Protein AF-A0A945MQS3-F1 (afdb_monomer_lite)

Structure (mmCIF, N/CA/C/O backbone):
data_AF-A0A945MQS3-F1
#
_entry.id   AF-A0A945MQS3-F1
#
loop_
_atom_site.group_PDB
_atom_site.id
_atom_site.type_symbol
_atom_site.label_atom_id
_atom_site.label_alt_id
_atom_site.label_comp_id
_atom_site.label_asym_id
_atom_site.label_entity_id
_atom_site.label_seq_id
_atom_site.pdbx_PDB_ins_code
_atom_site.Cartn_x
_atom_site.Cartn_y
_atom_site.Cartn_z
_atom_site.occupancy
_atom_site.B_iso_or_equiv
_atom_site.auth_seq_id
_atom_site.auth_comp_id
_atom_site.auth_asym_id
_atom_site.auth_atom_id
_atom_site.pdbx_PDB_model_num
ATOM 1 N N . MET A 1 1 ? 10.280 16.279 -34.099 1.00 45.16 1 MET A N 1
ATOM 2 C CA . MET A 1 1 ? 10.647 15.427 -32.948 1.00 45.16 1 MET A CA 1
ATOM 3 C C . MET A 1 1 ? 9.642 15.704 -31.842 1.00 45.16 1 MET A C 1
ATOM 5 O O . MET A 1 1 ? 9.576 16.857 -31.434 1.00 45.16 1 MET A O 1
ATOM 9 N N . PRO A 1 2 ? 8.810 14.738 -31.417 1.00 56.06 2 PRO A N 1
ATOM 10 C CA . PRO A 1 2 ? 8.022 14.912 -30.201 1.00 56.06 2 PRO A CA 1
ATOM 11 C C . PRO A 1 2 ? 8.977 14.940 -28.991 1.00 56.06 2 PRO A C 1
ATOM 13 O O . PRO A 1 2 ? 10.044 14.320 -29.062 1.00 56.06 2 PRO A O 1
ATOM 16 N N . PRO A 1 3 ? 8.659 15.679 -27.915 1.00 55.78 3 PRO A N 1
ATOM 17 C CA . PRO A 1 3 ? 9.504 15.707 -26.727 1.00 55.78 3 PRO A CA 1
ATOM 18 C C . PRO A 1 3 ? 9.588 14.297 -26.115 1.00 55.78 3 PRO A C 1
ATOM 20 O O . PRO A 1 3 ? 8.597 13.561 -26.163 1.00 55.78 3 PRO A O 1
ATOM 23 N N . PRO A 1 4 ? 10.743 13.891 -25.554 1.00 52.88 4 PRO A N 1
ATOM 24 C CA . PRO A 1 4 ? 10.808 12.676 -24.753 1.00 52.88 4 PRO A CA 1
ATOM 25 C C . PRO A 1 4 ? 9.794 12.829 -23.620 1.00 52.88 4 PRO A C 1
ATOM 27 O O . PRO A 1 4 ? 9.818 13.840 -22.919 1.00 52.88 4 PRO A O 1
ATOM 30 N N . ALA A 1 5 ? 8.869 11.874 -23.496 1.00 54.19 5 ALA A N 1
ATOM 31 C CA . ALA A 1 5 ? 7.888 11.881 -22.423 1.00 54.19 5 ALA A CA 1
ATOM 32 C C . ALA A 1 5 ? 8.641 12.014 -21.088 1.00 54.19 5 ALA A C 1
ATOM 34 O O . ALA A 1 5 ? 9.449 11.134 -20.765 1.00 54.19 5 ALA A O 1
ATOM 35 N N . PRO A 1 6 ? 8.449 13.110 -20.336 1.00 57.66 6 PRO A N 1
ATOM 36 C CA . PRO A 1 6 ? 8.873 13.116 -18.953 1.00 57.66 6 PRO A CA 1
ATOM 37 C C . PRO A 1 6 ? 8.025 12.063 -18.220 1.00 57.66 6 PRO A C 1
ATOM 39 O O . PRO A 1 6 ? 6.923 11.734 -18.653 1.00 57.66 6 PRO A O 1
ATOM 42 N N . ASP A 1 7 ? 8.548 11.519 -17.129 1.00 48.09 7 ASP A N 1
ATOM 43 C CA . ASP A 1 7 ? 7.792 10.722 -16.151 1.00 48.09 7 ASP A CA 1
ATOM 44 C C . ASP A 1 7 ? 7.636 9.203 -16.341 1.00 48.09 7 ASP A C 1
ATOM 46 O O . ASP A 1 7 ? 6.923 8.588 -15.555 1.00 48.09 7 ASP A O 1
ATOM 50 N N . SER A 1 8 ? 8.385 8.505 -17.203 1.00 48.78 8 SER A N 1
ATOM 51 C CA . SER A 1 8 ? 8.325 7.020 -17.178 1.00 48.78 8 SER A CA 1
ATOM 52 C C . SER A 1 8 ? 8.854 6.378 -15.876 1.00 48.78 8 SER A C 1
ATOM 54 O O . SER A 1 8 ? 8.668 5.182 -15.668 1.00 48.78 8 SER A O 1
ATOM 56 N N . LYS A 1 9 ? 9.505 7.141 -14.985 1.00 49.62 9 LYS A N 1
ATOM 57 C CA . LYS A 1 9 ? 9.943 6.674 -13.652 1.00 49.62 9 LYS A CA 1
ATOM 58 C C . LYS A 1 9 ? 9.140 7.274 -12.493 1.00 49.62 9 LYS A C 1
ATOM 60 O O . LYS A 1 9 ? 8.830 6.549 -11.553 1.00 49.62 9 LYS A O 1
ATOM 65 N N . ASP A 1 10 ? 8.761 8.548 -12.574 1.00 4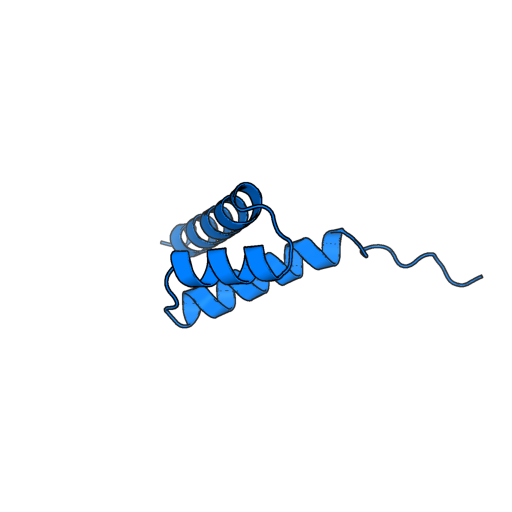8.06 10 ASP A N 1
ATOM 66 C CA . ASP A 1 10 ? 7.976 9.229 -11.533 1.00 48.06 10 ASP A CA 1
ATOM 67 C C . ASP A 1 10 ? 6.486 8.863 -11.561 1.00 48.06 10 ASP A C 1
ATOM 69 O O . ASP A 1 10 ? 5.857 8.774 -10.500 1.00 48.06 10 ASP A O 1
ATOM 73 N N . ALA A 1 11 ? 5.930 8.562 -12.743 1.00 52.38 11 ALA A N 1
ATOM 74 C CA . ALA A 1 11 ? 4.564 8.056 -12.850 1.00 52.38 11 ALA A CA 1
ATOM 75 C C . ALA A 1 11 ? 4.404 6.755 -12.052 1.00 52.38 11 ALA A C 1
ATOM 77 O O . ALA A 1 11 ? 3.424 6.604 -11.335 1.00 52.38 11 ALA A O 1
ATOM 78 N N . SER A 1 12 ? 5.407 5.869 -12.085 1.00 70.50 12 SER A N 1
ATOM 79 C CA . SER A 1 12 ? 5.357 4.570 -11.406 1.00 70.50 12 SER A CA 1
ATOM 80 C C . SER A 1 12 ? 5.227 4.696 -9.884 1.00 70.50 12 SER A C 1
ATOM 82 O O . SER A 1 12 ? 4.402 4.013 -9.285 1.00 70.50 12 SER A O 1
ATOM 84 N N . ALA A 1 13 ? 5.973 5.603 -9.245 1.00 75.88 13 ALA A N 1
ATOM 85 C CA . ALA A 1 13 ? 5.911 5.766 -7.791 1.00 75.88 13 ALA A CA 1
ATOM 86 C C . ALA A 1 13 ? 4.582 6.385 -7.329 1.00 75.88 13 ALA A C 1
ATOM 88 O O . ALA A 1 13 ? 4.008 5.941 -6.335 1.00 75.88 13 ALA A O 1
ATOM 89 N N . LYS A 1 14 ? 4.068 7.389 -8.053 1.00 82.25 14 LYS A N 1
ATOM 90 C CA . LYS A 1 14 ? 2.767 8.002 -7.740 1.00 82.25 14 LYS A CA 1
ATOM 91 C C . LYS A 1 14 ? 1.614 7.021 -7.945 1.00 82.25 14 LYS A C 1
ATOM 93 O O . LYS A 1 14 ? 0.704 7.007 -7.118 1.00 82.25 14 LYS A O 1
ATOM 98 N N . ASP A 1 15 ? 1.666 6.199 -8.993 1.00 85.56 15 ASP A N 1
ATOM 99 C CA . ASP A 1 15 ? 0.671 5.148 -9.236 1.00 85.56 15 ASP A CA 1
ATOM 100 C C . ASP A 1 15 ? 0.688 4.102 -8.121 1.00 85.56 15 ASP A C 1
ATOM 102 O O . ASP A 1 15 ? -0.354 3.800 -7.549 1.00 85.56 15 ASP A O 1
ATOM 106 N N . VAL A 1 16 ? 1.878 3.636 -7.725 1.00 86.44 16 VAL A N 1
ATOM 107 C CA . VAL A 1 16 ? 2.051 2.689 -6.613 1.00 86.44 16 VAL A CA 1
ATOM 108 C C . VAL A 1 16 ? 1.489 3.253 -5.307 1.00 86.44 16 VAL A C 1
ATOM 110 O O . VAL A 1 16 ? 0.727 2.579 -4.622 1.00 86.44 16 VAL A O 1
ATOM 113 N N . VAL A 1 17 ? 1.807 4.503 -4.965 1.00 88.06 17 VAL A N 1
ATOM 114 C CA . VAL A 1 17 ? 1.295 5.169 -3.754 1.00 88.06 17 VAL A CA 1
ATOM 115 C C . VAL A 1 17 ? -0.229 5.308 -3.796 1.00 88.06 17 VAL A C 1
ATOM 117 O O . VAL A 1 17 ? -0.896 5.068 -2.789 1.00 88.06 17 VAL A O 1
ATOM 120 N N . ARG A 1 18 ? -0.795 5.669 -4.953 1.00 89.06 18 ARG A N 1
ATOM 121 C CA . ARG A 1 18 ? -2.247 5.787 -5.136 1.00 89.06 18 ARG A CA 1
ATOM 122 C C . ARG A 1 18 ? -2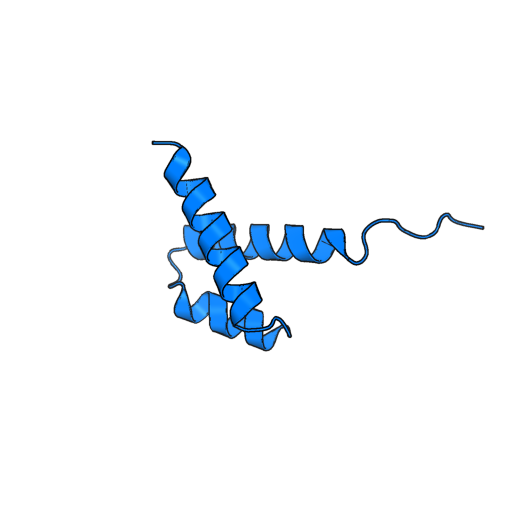.945 4.435 -5.023 1.00 89.06 18 ARG A C 1
ATOM 124 O O . ARG A 1 18 ? -3.986 4.350 -4.382 1.00 89.06 18 ARG A O 1
ATOM 131 N N . HIS A 1 19 ? -2.351 3.397 -5.601 1.00 89.56 19 HIS A N 1
ATOM 132 C CA . HIS A 1 19 ? -2.827 2.021 -5.519 1.00 89.56 19 HIS A CA 1
ATOM 133 C C . HIS A 1 19 ? -2.839 1.521 -4.074 1.00 89.56 19 HIS A C 1
ATOM 135 O O . HIS A 1 19 ? -3.865 1.071 -3.578 1.00 89.56 19 HIS A O 1
ATOM 141 N N . ILE A 1 20 ? -1.731 1.697 -3.349 1.00 91.19 20 ILE A N 1
ATOM 142 C CA . ILE A 1 20 ? -1.636 1.351 -1.924 1.00 91.19 20 ILE A CA 1
ATOM 143 C C . ILE A 1 20 ? -2.690 2.098 -1.103 1.00 91.19 20 ILE A C 1
ATOM 145 O O . ILE A 1 20 ? -3.297 1.511 -0.211 1.00 91.19 20 ILE A O 1
ATOM 149 N N . PHE A 1 21 ? -2.909 3.385 -1.388 1.00 90.62 21 PHE A N 1
ATOM 150 C CA . PHE A 1 21 ? -3.933 4.178 -0.715 1.00 90.62 21 PHE A CA 1
ATOM 151 C C . PHE A 1 21 ? -5.330 3.585 -0.923 1.00 90.62 21 PHE A C 1
ATOM 153 O O . PHE A 1 21 ? -6.060 3.415 0.051 1.00 90.62 21 PHE A O 1
ATOM 160 N N . ASP A 1 22 ? -5.691 3.250 -2.163 1.00 91.12 22 ASP A N 1
ATOM 161 C CA . ASP A 1 22 ? -6.994 2.662 -2.483 1.00 91.12 22 ASP A CA 1
ATOM 162 C C . ASP A 1 22 ? -7.178 1.313 -1.772 1.00 91.12 22 ASP A C 1
ATOM 164 O O . ASP A 1 22 ? -8.169 1.095 -1.080 1.00 91.12 22 ASP A O 1
ATOM 168 N N . GLU A 1 23 ? -6.168 0.445 -1.818 1.00 92.00 23 G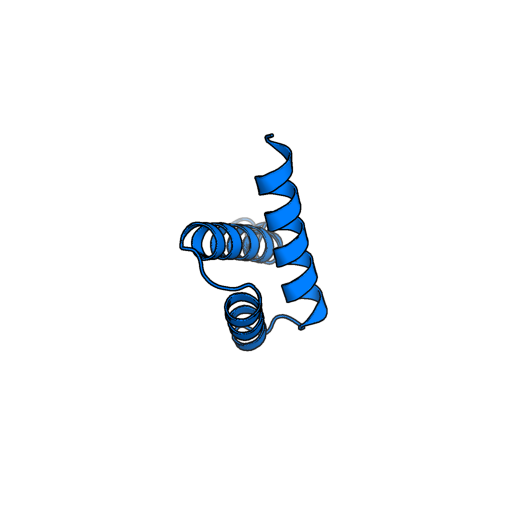LU A N 1
ATOM 169 C CA . GLU A 1 23 ? -6.231 -0.877 -1.194 1.00 92.00 23 GLU A CA 1
ATOM 170 C C . GLU A 1 23 ? -6.283 -0.807 0.344 1.00 92.00 23 GLU A C 1
ATOM 172 O O . GLU A 1 23 ? -7.054 -1.542 0.970 1.00 92.00 23 GLU A O 1
ATOM 177 N N . LEU A 1 24 ? -5.538 0.111 0.971 1.00 89.50 24 LEU A N 1
ATOM 178 C CA . LEU A 1 24 ? -5.645 0.378 2.411 1.00 89.50 24 LEU A CA 1
AT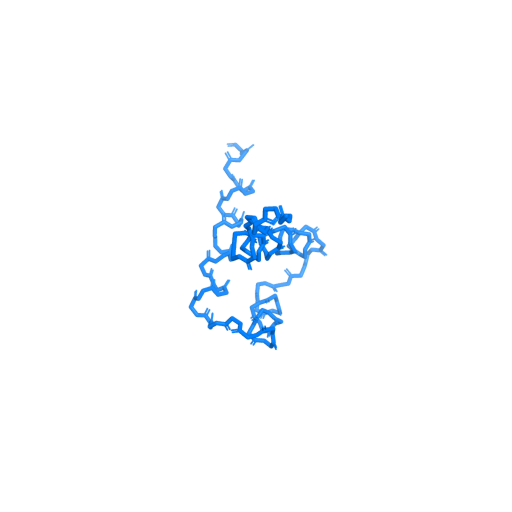OM 179 C C . LEU A 1 24 ? -7.024 0.941 2.779 1.00 89.50 24 LEU A C 1
ATOM 181 O O . LEU A 1 24 ? -7.608 0.515 3.774 1.00 89.50 24 LEU A O 1
ATOM 185 N N . ALA A 1 25 ? -7.578 1.851 1.972 1.00 88.50 25 ALA A N 1
ATOM 186 C CA . ALA A 1 25 ? -8.921 2.397 2.180 1.00 88.50 25 ALA A CA 1
ATOM 187 C C . ALA A 1 25 ? -10.018 1.326 2.031 1.00 88.50 25 ALA A C 1
ATOM 189 O O . ALA A 1 25 ? -11.046 1.392 2.704 1.00 88.50 25 ALA A O 1
ATOM 190 N N . ARG A 1 26 ? -9.780 0.301 1.204 1.00 89.75 26 ARG A N 1
ATOM 191 C CA . ARG A 1 26 ? -10.635 -0.893 1.070 1.00 89.75 26 ARG A CA 1
ATOM 192 C C . ARG A 1 26 ? -10.481 -1.887 2.225 1.00 89.75 26 ARG A C 1
ATOM 194 O O . ARG A 1 26 ? -11.197 -2.885 2.257 1.00 89.75 26 ARG A O 1
ATOM 201 N N . GLY A 1 27 ? -9.569 -1.634 3.164 1.00 88.50 27 GLY A N 1
ATOM 202 C CA . GLY A 1 27 ? -9.324 -2.490 4.323 1.00 88.50 27 GLY A CA 1
ATOM 203 C C . GLY A 1 27 ? -8.449 -3.710 4.027 1.00 88.50 27 GLY A C 1
ATOM 204 O O . GLY A 1 27 ? -8.448 -4.659 4.815 1.00 88.50 27 GLY A O 1
ATOM 205 N N . ARG A 1 28 ? -7.696 -3.724 2.915 1.00 90.94 28 ARG A N 1
ATOM 206 C CA . ARG A 1 28 ? -6.696 -4.777 2.683 1.00 90.94 28 ARG A CA 1
ATOM 207 C C . ARG A 1 28 ? -5.583 -4.677 3.718 1.00 90.94 28 ARG A C 1
ATOM 209 O O . ARG A 1 28 ? -5.135 -3.599 4.101 1.00 90.94 28 ARG A O 1
ATOM 216 N N . SER A 1 29 ? -5.093 -5.836 4.147 1.00 90.44 29 SER A N 1
ATOM 217 C CA . SER A 1 29 ? -3.961 -5.908 5.065 1.00 90.44 29 SER A CA 1
ATOM 218 C C . SER A 1 29 ? -2.663 -5.523 4.359 1.00 90.44 29 SER A C 1
ATOM 220 O O . SER A 1 29 ? -2.420 -5.936 3.223 1.00 90.44 29 SER A O 1
ATOM 222 N N . ARG A 1 30 ? -1.776 -4.830 5.080 1.00 89.44 30 ARG A N 1
ATOM 223 C CA . ARG A 1 30 ? -0.423 -4.473 4.628 1.00 89.44 30 ARG A CA 1
ATOM 224 C C . ARG A 1 30 ? 0.337 -5.639 3.986 1.00 89.44 30 ARG A C 1
ATOM 226 O O . ARG A 1 30 ? 1.003 -5.437 2.976 1.00 89.44 30 ARG A O 1
ATOM 233 N N . ASP A 1 31 ? 0.232 -6.845 4.544 1.00 90.94 31 ASP A N 1
ATOM 234 C CA . ASP A 1 31 ? 0.929 -8.029 4.023 1.00 90.94 31 ASP A CA 1
ATOM 235 C C . ASP A 1 31 ? 0.480 -8.393 2.598 1.00 90.94 31 ASP A C 1
ATOM 237 O O . ASP A 1 31 ? 1.315 -8.639 1.728 1.00 90.94 31 ASP A O 1
ATOM 241 N N . GLN A 1 32 ? -0.830 -8.321 2.325 1.00 92.31 32 GLN A N 1
ATOM 242 C CA . GLN A 1 32 ? -1.386 -8.597 0.997 1.00 92.31 32 GLN A CA 1
ATOM 243 C C . GLN A 1 32 ? -0.918 -7.566 -0.032 1.00 92.31 32 GLN A C 1
ATOM 245 O O . GLN A 1 32 ? -0.467 -7.933 -1.115 1.00 92.31 32 GLN A O 1
ATOM 250 N N . ILE A 1 33 ? -0.976 -6.281 0.330 1.00 91.94 33 ILE A N 1
ATOM 251 C CA . ILE A 1 33 ? -0.532 -5.183 -0.538 1.00 91.94 33 ILE A CA 1
ATOM 252 C C . ILE A 1 33 ? 0.972 -5.322 -0.816 1.00 91.94 33 ILE A C 1
ATOM 254 O O . ILE A 1 33 ? 1.415 -5.200 -1.953 1.00 91.94 33 ILE A O 1
ATOM 258 N N . CYS A 1 34 ? 1.769 -5.658 0.201 1.00 90.81 34 CYS A N 1
ATOM 259 C CA . CYS A 1 34 ? 3.207 -5.866 0.056 1.00 90.81 34 CYS A CA 1
ATOM 260 C C . CYS A 1 34 ? 3.532 -7.024 -0.903 1.00 90.81 34 CYS A C 1
ATOM 262 O O . CYS A 1 34 ? 4.376 -6.860 -1.782 1.00 90.81 34 CYS A O 1
ATOM 264 N N . GLN A 1 35 ? 2.853 -8.173 -0.786 1.00 91.88 35 GLN A N 1
ATOM 265 C CA . GLN A 1 35 ? 3.041 -9.295 -1.716 1.00 91.88 35 GLN A CA 1
ATOM 266 C C . GLN A 1 35 ? 2.660 -8.944 -3.158 1.00 91.88 35 GLN A C 1
ATOM 268 O O . GLN A 1 35 ? 3.336 -9.375 -4.096 1.00 91.88 35 GLN A O 1
ATOM 273 N N . GLU A 1 36 ? 1.610 -8.150 -3.342 1.00 89.75 36 GLU A N 1
ATOM 274 C CA . GLU A 1 36 ? 1.172 -7.703 -4.661 1.00 89.75 36 GLU A CA 1
ATOM 275 C C . GLU A 1 36 ? 2.206 -6.773 -5.308 1.00 89.75 36 GLU A C 1
ATOM 277 O O . GLU A 1 36 ? 2.631 -7.014 -6.437 1.00 89.75 36 GLU A O 1
ATOM 282 N N . LEU A 1 37 ? 2.713 -5.788 -4.562 1.00 89.38 37 LEU A N 1
ATOM 283 C CA . LEU A 1 37 ? 3.785 -4.896 -5.020 1.00 89.38 37 LEU A CA 1
ATOM 284 C C . LEU A 1 37 ? 5.065 -5.668 -5.365 1.00 89.38 37 LEU A C 1
ATOM 286 O O . LEU A 1 37 ? 5.720 -5.373 -6.364 1.00 89.38 37 LEU A O 1
ATOM 290 N N . ILE A 1 38 ? 5.410 -6.688 -4.573 1.00 89.56 38 ILE A N 1
ATOM 291 C CA . ILE A 1 38 ? 6.548 -7.568 -4.870 1.00 89.56 38 ILE A CA 1
ATOM 292 C C . ILE A 1 38 ? 6.321 -8.342 -6.170 1.00 89.56 38 ILE A C 1
ATOM 294 O O . ILE A 1 38 ? 7.233 -8.449 -6.988 1.00 89.56 38 ILE A O 1
ATOM 298 N N . SER A 1 39 ? 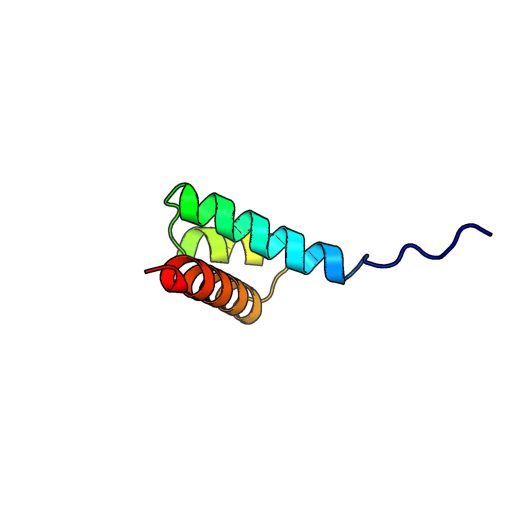5.100 -8.828 -6.394 1.00 88.25 39 SER A N 1
ATOM 299 C CA . SER A 1 39 ? 4.723 -9.530 -7.628 1.00 88.25 39 SER A CA 1
ATOM 300 C C . SER A 1 39 ? 4.766 -8.616 -8.858 1.00 88.25 39 SER A C 1
ATOM 302 O O . SER A 1 39 ? 5.049 -9.081 -9.958 1.00 88.25 39 SER A O 1
ATOM 304 N N . GLN A 1 40 ? 4.560 -7.310 -8.672 1.00 84.31 40 GLN A N 1
ATOM 305 C CA . GLN A 1 40 ? 4.740 -6.283 -9.704 1.00 84.31 40 GLN A CA 1
ATOM 306 C C . GLN A 1 40 ? 6.216 -5.911 -9.948 1.00 84.31 40 GLN A C 1
ATOM 308 O O . GLN A 1 40 ? 6.512 -5.095 -10.819 1.00 84.31 40 GLN A O 1
ATOM 313 N N . GLY A 1 41 ? 7.153 -6.510 -9.206 1.00 84.56 41 GLY A N 1
ATOM 314 C CA . GLY A 1 41 ? 8.591 -6.301 -9.368 1.00 84.56 41 GLY A CA 1
ATOM 315 C C . GLY A 1 41 ? 9.202 -5.278 -8.410 1.00 84.56 41 GLY A C 1
ATOM 316 O O . GLY A 1 41 ? 10.381 -4.950 -8.558 1.00 84.56 41 GLY A O 1
ATOM 317 N N . LEU A 1 42 ? 8.459 -4.780 -7.411 1.00 86.44 42 LEU A N 1
ATOM 318 C CA . LEU A 1 42 ? 9.070 -3.985 -6.346 1.00 86.44 42 LEU A CA 1
ATOM 319 C C . LEU A 1 42 ? 9.852 -4.866 -5.372 1.00 86.44 42 LEU A C 1
ATOM 321 O O . LEU A 1 42 ? 9.422 -5.928 -4.933 1.00 86.44 42 LEU A O 1
ATOM 325 N N . SER A 1 43 ? 10.994 -4.364 -4.918 1.00 89.12 43 SER A N 1
ATOM 326 C CA . SER A 1 43 ? 11.674 -4.962 -3.772 1.00 89.12 43 SER A CA 1
ATOM 327 C C . SER A 1 43 ? 10.803 -4.861 -2.520 1.00 89.12 43 SER A C 1
ATOM 329 O O . SER A 1 43 ? 10.233 -3.806 -2.243 1.00 89.12 43 SER A O 1
ATOM 331 N N . LYS A 1 44 ? 10.798 -5.912 -1.690 1.00 88.62 44 LYS A N 1
ATOM 332 C CA . LYS A 1 44 ? 10.087 -5.953 -0.394 1.00 88.62 44 LYS A CA 1
ATOM 333 C C . LYS A 1 44 ? 10.347 -4.719 0.479 1.00 88.62 44 LYS A C 1
ATOM 335 O O . LYS A 1 44 ? 9.438 -4.230 1.148 1.00 88.62 44 LYS A O 1
ATOM 340 N N . LYS A 1 45 ? 11.586 -4.210 0.455 1.00 89.94 45 LYS A N 1
ATOM 341 C CA . LYS A 1 45 ? 11.977 -2.984 1.162 1.00 89.94 45 LYS A CA 1
ATOM 342 C C . LYS A 1 45 ? 11.224 -1.763 0.631 1.00 89.94 45 LYS A C 1
ATOM 344 O O . LYS A 1 45 ? 10.599 -1.076 1.424 1.00 89.94 45 LYS A O 1
ATOM 349 N N . ASN A 1 46 ? 11.219 -1.549 -0.685 1.00 88.88 46 ASN A N 1
ATOM 350 C CA . ASN A 1 46 ? 10.496 -0.437 -1.305 1.00 88.88 46 ASN A CA 1
ATOM 351 C C . ASN A 1 46 ? 8.987 -0.565 -1.085 1.00 88.88 46 ASN A C 1
ATOM 353 O O . ASN A 1 46 ? 8.357 0.402 -0.686 1.00 88.88 46 ASN A O 1
ATOM 357 N N . ALA A 1 47 ? 8.414 -1.757 -1.280 1.00 89.12 47 ALA A N 1
ATOM 358 C CA . ALA A 1 47 ? 6.994 -2.004 -1.038 1.00 89.12 47 ALA A CA 1
ATOM 359 C C . ALA A 1 47 ? 6.583 -1.629 0.397 1.00 89.12 47 ALA A C 1
ATOM 361 O O . ALA A 1 47 ? 5.598 -0.924 0.595 1.00 89.12 47 ALA A O 1
ATOM 362 N N . SER A 1 48 ? 7.373 -2.036 1.397 1.00 90.69 48 SER A N 1
ATOM 363 C CA . SER A 1 48 ? 7.121 -1.657 2.794 1.00 90.69 48 SER A CA 1
ATOM 364 C C . SER A 1 48 ? 7.279 -0.159 3.049 1.00 90.69 48 SER A C 1
ATOM 366 O O . SER A 1 48 ? 6.483 0.394 3.801 1.00 90.69 48 SER A O 1
ATOM 368 N N . ASP A 1 49 ? 8.273 0.485 2.434 1.00 91.12 49 ASP A N 1
ATOM 369 C CA . ASP A 1 49 ? 8.521 1.925 2.570 1.00 91.12 49 ASP A CA 1
ATOM 370 C C . ASP A 1 49 ? 7.349 2.748 2.010 1.00 91.12 49 ASP A C 1
ATOM 372 O O . ASP A 1 49 ? 6.835 3.640 2.681 1.00 91.12 49 ASP A O 1
ATOM 376 N N . TYR A 1 50 ? 6.833 2.369 0.833 1.00 90.19 50 TYR A N 1
ATOM 377 C CA . TYR A 1 50 ? 5.655 3.004 0.239 1.00 90.19 50 TYR A CA 1
ATOM 378 C C . TYR A 1 50 ? 4.394 2.811 1.084 1.00 90.19 50 TYR A C 1
ATOM 380 O O . TYR A 1 50 ? 3.636 3.765 1.260 1.00 90.19 50 TYR A O 1
ATOM 388 N N . ILE A 1 51 ? 4.168 1.610 1.627 1.00 90.56 51 ILE A N 1
ATOM 389 C CA . ILE A 1 51 ? 3.019 1.359 2.507 1.00 90.56 51 ILE A CA 1
ATOM 390 C C . ILE A 1 51 ? 3.113 2.216 3.769 1.00 90.56 51 ILE A C 1
ATOM 392 O O . ILE A 1 51 ? 2.157 2.913 4.099 1.00 90.56 51 ILE A O 1
ATOM 396 N N . GLU A 1 52 ? 4.276 2.245 4.419 1.00 91.31 52 GLU A N 1
ATOM 397 C CA . GLU A 1 52 ? 4.483 3.059 5.617 1.00 91.31 52 GLU A CA 1
ATOM 398 C C . GLU A 1 52 ? 4.302 4.559 5.331 1.00 91.31 52 GLU A C 1
ATOM 400 O O . GLU A 1 52 ? 3.707 5.281 6.135 1.00 91.31 52 GLU A O 1
ATOM 405 N N . LEU A 1 53 ? 4.777 5.033 4.175 1.00 89.31 53 LEU A N 1
ATOM 406 C CA . LEU A 1 53 ? 4.603 6.415 3.738 1.00 89.31 53 LEU A CA 1
ATOM 407 C C . LEU A 1 53 ? 3.120 6.7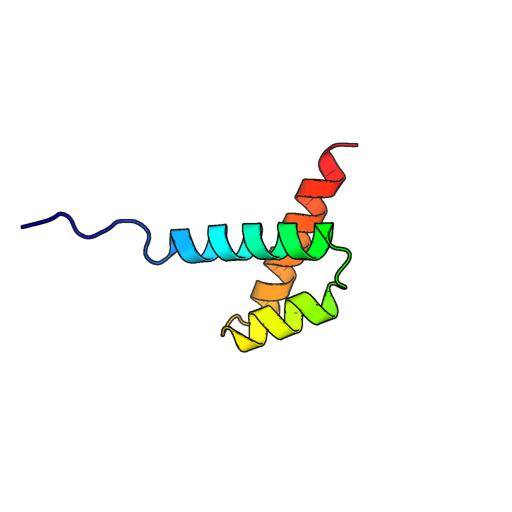61 3.563 1.00 89.31 53 LEU A C 1
ATOM 409 O O . LEU A 1 53 ? 2.680 7.816 4.027 1.00 89.31 53 LEU A O 1
ATOM 413 N N . VAL A 1 54 ? 2.333 5.876 2.947 1.00 88.62 54 VAL A N 1
ATOM 414 C CA . VAL A 1 54 ? 0.887 6.073 2.774 1.00 88.62 54 VAL A CA 1
ATOM 415 C C . VAL A 1 54 ? 0.161 6.052 4.117 1.00 88.62 54 VAL A C 1
ATOM 417 O O . VAL A 1 54 ? -0.606 6.975 4.392 1.00 88.62 54 VAL A O 1
ATOM 420 N N . GLU A 1 55 ? 0.438 5.070 4.980 1.00 87.56 55 GLU A N 1
ATOM 421 C CA . GLU A 1 55 ? -0.151 4.976 6.322 1.00 87.56 55 GLU A CA 1
ATOM 422 C C . GLU A 1 55 ? 0.133 6.250 7.131 1.00 87.56 55 GLU A C 1
ATOM 424 O O . GLU A 1 55 ? -0.791 6.909 7.610 1.00 87.56 55 GLU A O 1
ATOM 429 N N . LYS A 1 56 ? 1.397 6.687 7.199 1.00 87.38 56 LYS A N 1
ATOM 430 C CA . LYS A 1 56 ? 1.775 7.938 7.878 1.00 87.38 56 LYS A CA 1
ATOM 431 C C . LYS A 1 56 ? 1.050 9.155 7.310 1.00 87.38 56 LYS A C 1
ATOM 433 O O . LYS A 1 56 ? 0.707 10.059 8.065 1.00 87.38 56 LYS A O 1
ATOM 438 N N . THR A 1 57 ? 0.822 9.199 6.000 1.00 84.56 57 THR A N 1
ATOM 439 C CA . THR A 1 57 ? 0.152 10.332 5.348 1.00 84.56 57 THR A CA 1
ATOM 440 C C . THR A 1 57 ? -1.354 10.343 5.627 1.00 84.56 57 THR A C 1
ATOM 442 O O . THR A 1 57 ? -1.914 11.415 5.852 1.00 84.56 57 THR A O 1
ATOM 445 N N . MET A 1 58 ? -2.010 9.177 5.671 1.00 76.38 58 MET A N 1
ATOM 446 C CA . MET A 1 58 ? -3.433 9.068 6.023 1.00 76.38 58 MET A CA 1
ATOM 447 C C . MET A 1 58 ? -3.700 9.407 7.493 1.00 76.38 58 MET A C 1
ATOM 449 O O . MET A 1 58 ? -4.633 10.148 7.792 1.00 76.38 58 MET A O 1
ATOM 453 N N . PHE A 1 59 ? -2.863 8.906 8.407 1.00 68.88 59 PHE A N 1
ATOM 454 C CA . PHE A 1 59 ? -3.050 9.079 9.852 1.00 68.88 59 PHE A CA 1
ATOM 455 C C . PHE A 1 59 ? -2.675 10.477 10.370 1.00 68.88 59 PHE A C 1
ATOM 457 O O . PHE A 1 59 ? -3.102 10.865 11.453 1.00 68.88 59 PHE A O 1
ATOM 464 N N . LYS A 1 60 ? -1.919 11.275 9.607 1.00 60.88 60 LYS A N 1
ATOM 465 C CA . LYS A 1 60 ? -1.492 12.631 10.006 1.00 60.88 60 LYS A CA 1
ATOM 466 C C . LYS A 1 60 ? -2.578 13.711 9.844 1.00 60.88 60 LYS A C 1
ATOM 468 O O . LYS A 1 60 ? -2.303 14.884 10.072 1.00 60.88 60 LYS A O 1
ATOM 473 N N . ARG A 1 61 ? -3.801 13.332 9.451 1.00 52.28 61 ARG A N 1
ATOM 474 C CA . ARG A 1 61 ? -4.992 14.206 9.391 1.00 52.28 61 ARG A CA 1
ATOM 475 C C . ARG A 1 61 ? -5.880 14.153 10.647 1.00 52.28 61 ARG A C 1
ATOM 477 O O . ARG A 1 61 ? -7.015 14.621 10.574 1.00 52.28 61 ARG A O 1
ATOM 484 N N . SER A 1 62 ? -5.392 13.595 11.756 1.00 43.53 62 SER A N 1
ATOM 485 C CA . SER A 1 62 ? -6.094 13.590 13.049 1.00 43.53 62 SER A CA 1
ATOM 486 C C . SER A 1 62 ? -5.620 14.696 13.980 1.00 43.53 62 SER A C 1
ATOM 488 O O . SER A 1 62 ? -4.401 14.981 13.976 1.00 43.53 62 SER A O 1
#

pLDDT: mean 79.63, std 15.83, range [43.53, 92.31]

Secondary structure (DSSP, 8-state):
-PPP-TTTTHHHHHHHHHHHHHHHHTT--HHHHHHHHHHTT--HHHHHHHHHHHHHHHHTT-

Sequence (62 aa):
MPPPAPDSKDASAKDVVRHIFDELARGRSRDQICQELISQGLSKKNASDYIELVEKTMFKRS

Radius of gyration: 13.5 Å; chains: 1; bounding box: 23×25×46 Å

Foldseek 3Di:
DPDDDPDPPVVVLVVLLVVLLVCVVVVHDLVVSLVVVVVVVDDSVVSNVSNVVSVCVVVVVD